Protein AF-S4PPZ4-F1 (afdb_monomer_lite)

Radius of gyration: 16.91 Å; chains: 1; bounding box: 40×32×46 Å

Foldseek 3Di:
DPPVVLVLLVLLQVQLVLLQVPDDQHFAFDDWFQPDPDPLASIDTDGDDDPDPDDDPSNLLSLLLSLCRSQLSNCVPVVDGDPNSVVSVVVLLVSLLCCVAACQVDVVLHRHHDDDDPPDPDGPDDPVSVVVSVVSSVVSSVVSNVVSNVSVD

Secondary structure (DSSP, 8-state):
--HHHHHHHHHHHHHHHHHHHH-SSS--EEEEE-S--BTTBS-EEEE---------HHHHHHHHHHHHHHHHHHHHHHS---GGGHHHHHHHHHHHHIIIIIS---TTT-S------TT-SS-SS-HHHHHHHHHHHHHHHHHHHHHHHHHH-

Structure (mmCIF, N/CA/C/O backbone):
data_AF-S4PPZ4-F1
#
_entry.id   AF-S4PPZ4-F1
#
loop_
_atom_site.group_PDB
_atom_site.id
_atom_site.type_symbol
_atom_site.label_atom_id
_atom_site.label_alt_id
_atom_site.label_comp_id
_atom_site.label_asym_id
_atom_site.label_entity_id
_atom_site.label_seq_id
_atom_site.pdbx_PDB_ins_code
_atom_site.Cartn_x
_atom_site.Cartn_y
_atom_site.Cartn_z
_atom_site.occupancy
_atom_site.B_iso_or_equiv
_atom_site.auth_seq_id
_atom_site.auth_comp_id
_atom_site.auth_asym_id
_atom_site.auth_atom_id
_atom_site.pdbx_PDB_model_num
ATOM 1 N N . MET A 1 1 ? -7.808 14.487 20.622 1.00 72.81 1 MET A N 1
ATOM 2 C CA . MET A 1 1 ? -8.609 13.435 19.973 1.00 72.81 1 MET A CA 1
ATOM 3 C C . MET A 1 1 ? -9.959 13.320 20.651 1.00 72.81 1 MET A C 1
ATOM 5 O O . MET A 1 1 ? -10.026 12.897 21.807 1.00 72.81 1 MET A O 1
ATOM 9 N N . SER A 1 2 ? -11.006 13.726 19.941 1.00 86.44 2 SER A N 1
ATOM 10 C CA . SER A 1 2 ? -12.397 13.512 20.335 1.00 86.44 2 SER A CA 1
ATOM 11 C C . SER A 1 2 ? -12.733 12.009 20.378 1.00 86.44 2 SER A C 1
ATOM 13 O O . SER A 1 2 ? -12.012 11.195 19.788 1.00 86.44 2 SER A O 1
ATOM 15 N N . PRO A 1 3 ? -13.820 11.598 21.058 1.00 87.44 3 PRO A N 1
ATOM 16 C CA . PRO A 1 3 ? -14.277 10.207 21.032 1.00 87.44 3 PRO A CA 1
ATOM 17 C C . PRO A 1 3 ? -14.538 9.676 19.612 1.00 87.44 3 PRO A C 1
ATOM 19 O O . PRO A 1 3 ? -14.246 8.515 19.334 1.00 87.44 3 PRO A O 1
ATOM 22 N N . GLY A 1 4 ? -15.024 10.529 18.701 1.00 88.00 4 GLY A N 1
ATOM 23 C CA . GLY A 1 4 ? -15.247 10.172 17.297 1.00 88.00 4 GLY A CA 1
ATOM 24 C C . GLY A 1 4 ? -13.945 9.894 16.544 1.00 88.00 4 GLY A C 1
ATOM 25 O O . GLY A 1 4 ? -13.816 8.854 15.906 1.00 88.00 4 GLY A O 1
ATOM 26 N N . GLU A 1 5 ? -12.943 10.763 16.693 1.00 87.19 5 GLU A N 1
ATOM 27 C CA . GLU A 1 5 ? -11.618 10.563 16.083 1.00 87.19 5 GLU A CA 1
ATOM 28 C C . GLU A 1 5 ? -10.935 9.297 16.613 1.00 87.19 5 GLU A C 1
ATOM 30 O O . GLU A 1 5 ? -10.363 8.537 15.838 1.00 87.19 5 GLU A O 1
ATOM 35 N N . LYS A 1 6 ? -11.046 9.018 17.922 1.00 89.25 6 LYS A N 1
ATOM 36 C CA . LYS A 1 6 ? -10.551 7.763 18.519 1.00 89.25 6 LYS A CA 1
ATOM 37 C C . LYS A 1 6 ? -11.172 6.535 17.872 1.00 89.25 6 LYS A C 1
ATOM 39 O O . LYS A 1 6 ? -10.464 5.563 17.632 1.00 89.25 6 LYS A O 1
ATOM 44 N N . LYS A 1 7 ? -12.478 6.578 17.599 1.00 92.19 7 LYS A N 1
ATOM 45 C CA . LYS A 1 7 ? -13.182 5.475 16.943 1.00 92.19 7 LYS A CA 1
ATOM 46 C C . LYS A 1 7 ? -12.651 5.265 15.527 1.00 92.19 7 LYS A C 1
ATOM 48 O O . LYS A 1 7 ? -12.332 4.137 15.183 1.00 92.19 7 LYS A O 1
ATOM 53 N N . ILE A 1 8 ? -12.495 6.330 14.742 1.00 92.56 8 ILE A N 1
ATOM 54 C CA . ILE A 1 8 ? -11.962 6.232 13.375 1.00 92.56 8 ILE A CA 1
ATOM 55 C C . ILE A 1 8 ? -10.560 5.619 13.381 1.00 92.56 8 ILE A C 1
ATOM 57 O O . ILE A 1 8 ? -10.326 4.628 12.695 1.00 92.56 8 ILE A O 1
ATOM 61 N N . VAL A 1 9 ? -9.661 6.146 14.216 1.00 92.25 9 VAL A N 1
ATOM 62 C CA . VAL A 1 9 ? -8.288 5.634 14.345 1.00 92.25 9 VAL A CA 1
ATOM 63 C C . VAL A 1 9 ? -8.286 4.168 14.777 1.00 92.25 9 VAL A C 1
ATOM 65 O O . VAL A 1 9 ? -7.523 3.376 14.242 1.00 92.25 9 VAL A O 1
ATOM 68 N N . ALA A 1 10 ? -9.162 3.764 15.699 1.00 92.44 10 ALA A N 1
ATOM 69 C CA . ALA A 1 10 ? -9.235 2.370 16.125 1.00 92.44 10 ALA A CA 1
ATOM 70 C C . ALA A 1 10 ? -9.581 1.414 14.979 1.00 92.44 10 ALA A C 1
ATOM 72 O O . ALA A 1 10 ? -8.934 0.377 14.845 1.00 92.44 10 ALA A O 1
ATOM 73 N N . PHE A 1 11 ? -10.553 1.763 14.137 1.00 94.81 11 PHE A N 1
ATOM 74 C CA . PHE A 1 11 ? -10.898 0.952 12.968 1.00 94.81 11 PHE A CA 1
ATOM 75 C C . PHE A 1 11 ? -9.800 0.989 11.902 1.00 94.81 11 PHE A C 1
ATOM 77 O O . PHE A 1 11 ? -9.495 -0.048 11.323 1.00 94.81 11 PHE A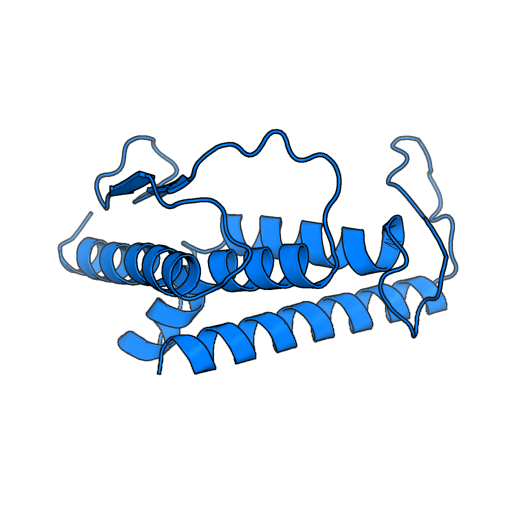 O 1
ATOM 84 N N . HIS A 1 12 ? -9.155 2.139 11.706 1.00 94.88 12 HIS A N 1
ATOM 85 C CA . HIS A 1 12 ? -8.012 2.274 10.808 1.00 94.88 12 HIS A CA 1
ATOM 86 C C . HIS A 1 12 ? -6.867 1.322 11.197 1.00 94.88 12 HIS A C 1
ATOM 88 O O . HIS A 1 12 ? -6.439 0.484 10.407 1.00 94.88 12 HIS A O 1
ATOM 94 N N . GLU A 1 13 ? -6.414 1.380 12.450 1.00 94.06 13 GLU A N 1
ATOM 95 C CA . GLU A 1 13 ? -5.341 0.508 12.939 1.00 94.06 13 GLU A CA 1
ATOM 96 C C . GLU A 1 13 ? -5.759 -0.972 12.957 1.00 94.06 13 GLU A C 1
ATOM 98 O O . GLU A 1 13 ? -4.943 -1.853 12.683 1.00 94.06 13 GLU A O 1
ATOM 103 N N . SER A 1 14 ? -7.039 -1.259 13.224 1.00 93.88 14 SER A N 1
ATOM 104 C CA . SER A 1 14 ? -7.580 -2.625 13.161 1.00 93.88 14 SER A CA 1
ATOM 105 C C . SER A 1 14 ? -7.577 -3.178 11.735 1.00 93.88 14 SER A C 1
ATOM 107 O O . SER A 1 14 ? -7.316 -4.363 11.554 1.00 93.88 14 SER A O 1
ATOM 109 N N . GLY A 1 15 ? -7.812 -2.335 10.725 1.00 95.38 15 GLY A N 1
ATOM 110 C CA . GLY A 1 15 ? -7.749 -2.722 9.317 1.00 95.38 15 GLY A CA 1
ATOM 111 C C . GLY A 1 15 ? -6.359 -3.196 8.910 1.00 95.38 15 GLY A C 1
ATOM 112 O O . GLY A 1 15 ? -6.216 -4.271 8.334 1.00 95.38 15 GLY A O 1
ATOM 113 N N . HIS A 1 16 ? -5.321 -2.438 9.271 1.00 93.94 16 HIS A N 1
ATOM 114 C CA . HIS A 1 16 ? -3.938 -2.869 9.055 1.00 93.94 16 HIS A CA 1
ATOM 115 C C . HIS A 1 16 ? -3.624 -4.185 9.768 1.00 93.94 16 HIS A C 1
ATOM 117 O O . HIS A 1 16 ? -3.058 -5.093 9.166 1.00 93.94 16 HIS A O 1
ATOM 123 N N . ALA A 1 17 ? -4.016 -4.289 11.039 1.00 93.12 17 ALA A N 1
ATOM 124 C CA . ALA A 1 17 ? -3.747 -5.457 11.864 1.00 93.12 17 ALA A CA 1
ATOM 125 C C . ALA A 1 17 ? -4.415 -6.727 11.322 1.00 93.12 17 ALA A C 1
ATOM 127 O O . ALA A 1 17 ? -3.770 -7.768 11.240 1.00 93.12 17 ALA A O 1
ATOM 128 N N . LEU A 1 18 ? -5.691 -6.639 10.942 1.00 94.25 18 LEU A N 1
ATOM 129 C CA . LEU A 1 18 ? -6.467 -7.783 10.476 1.00 94.25 18 LEU A CA 1
ATOM 130 C C . LEU A 1 18 ? -5.977 -8.270 9.111 1.00 94.25 18 LEU A C 1
ATOM 132 O O . LEU A 1 18 ? -5.731 -9.460 8.945 1.00 94.25 18 LEU A O 1
ATOM 136 N N . VAL A 1 19 ? -5.763 -7.356 8.161 1.00 95.19 19 VAL A N 1
ATOM 137 C CA . VAL A 1 19 ? -5.218 -7.711 6.841 1.00 95.19 19 VAL A CA 1
ATOM 138 C C . VAL A 1 19 ? -3.806 -8.274 6.986 1.00 95.19 19 VAL A C 1
ATOM 140 O O . VAL A 1 19 ? -3.488 -9.294 6.385 1.00 95.19 19 VAL A O 1
ATOM 143 N N . GLY A 1 20 ? -2.980 -7.653 7.833 1.00 92.06 20 GLY A N 1
ATOM 144 C CA . GLY A 1 20 ? -1.645 -8.144 8.160 1.00 92.06 20 GLY A CA 1
ATOM 145 C C . GLY A 1 20 ? -1.657 -9.554 8.749 1.00 92.06 20 GLY A C 1
ATOM 146 O O . GLY A 1 20 ? -0.788 -10.346 8.424 1.00 92.06 20 GLY A O 1
ATOM 147 N N . TRP A 1 21 ? -2.645 -9.888 9.577 1.00 91.31 21 TRP A N 1
ATOM 148 C CA . TRP A 1 21 ? -2.776 -11.212 10.188 1.00 91.31 21 TRP A CA 1
ATOM 149 C C . TRP A 1 21 ? -3.292 -12.295 9.228 1.00 91.31 21 TRP A C 1
ATOM 151 O O . TRP A 1 21 ? -2.961 -13.465 9.395 1.00 91.31 21 TRP A O 1
ATOM 161 N N . LEU A 1 22 ? -4.138 -11.925 8.262 1.00 93.00 22 LEU A N 1
ATOM 162 C CA . LEU A 1 22 ? -4.801 -12.872 7.356 1.00 93.00 22 LEU A CA 1
ATOM 163 C C . LEU A 1 22 ? -3.996 -13.192 6.091 1.00 93.00 22 LEU A C 1
ATOM 165 O O . LEU A 1 22 ? -4.280 -14.190 5.431 1.00 93.00 22 LEU A O 1
ATOM 169 N N . LEU A 1 23 ? -3.035 -12.346 5.731 1.00 93.50 23 LEU A N 1
ATOM 170 C CA . LEU A 1 23 ? -2.161 -12.553 4.579 1.00 93.50 23 LEU A CA 1
ATOM 171 C C . LEU A 1 23 ? -0.950 -13.419 4.939 1.00 93.50 23 LEU A C 1
ATOM 173 O O . LEU A 1 23 ? -0.485 -13.425 6.076 1.00 93.50 23 LEU A O 1
ATOM 177 N N . GLU A 1 24 ? -0.436 -14.147 3.950 1.00 89.50 24 GLU A N 1
ATOM 178 C CA . GLU A 1 24 ? 0.668 -15.097 4.131 1.00 89.50 24 GLU A CA 1
ATOM 179 C C . GLU A 1 24 ? 2.026 -14.389 4.209 1.00 89.50 24 GLU A C 1
ATOM 181 O O . GLU A 1 24 ? 2.906 -14.793 4.969 1.00 89.50 24 GLU A O 1
ATOM 186 N N . HIS A 1 25 ? 2.197 -13.321 3.427 1.00 87.31 25 HIS A N 1
ATOM 187 C CA . HIS A 1 25 ? 3.496 -12.710 3.164 1.00 87.31 25 HIS A CA 1
ATOM 188 C C . HIS A 1 25 ? 3.682 -11.342 3.835 1.00 87.31 25 HIS A C 1
ATOM 190 O O . HIS A 1 25 ? 4.201 -10.385 3.248 1.00 87.31 25 HIS A O 1
ATOM 196 N N . THR A 1 26 ? 3.238 -11.227 5.079 1.00 81.75 26 THR A N 1
ATOM 197 C CA . THR A 1 26 ? 3.295 -9.989 5.861 1.00 81.75 26 THR A CA 1
ATOM 198 C C . THR A 1 26 ? 4.282 -10.104 7.014 1.00 81.75 26 THR A C 1
ATOM 200 O O . THR A 1 26 ? 4.577 -11.181 7.533 1.00 81.75 26 THR A O 1
ATOM 203 N N . ASP A 1 27 ? 4.831 -8.960 7.419 1.00 79.62 27 ASP A N 1
ATOM 204 C CA . ASP A 1 27 ? 5.681 -8.912 8.601 1.00 79.62 27 ASP A CA 1
ATOM 205 C C . ASP A 1 27 ? 4.823 -9.181 9.851 1.00 79.62 27 ASP A C 1
ATOM 207 O O . ASP A 1 27 ? 3.681 -8.724 9.948 1.00 79.62 27 ASP A O 1
ATOM 211 N N . ALA A 1 28 ?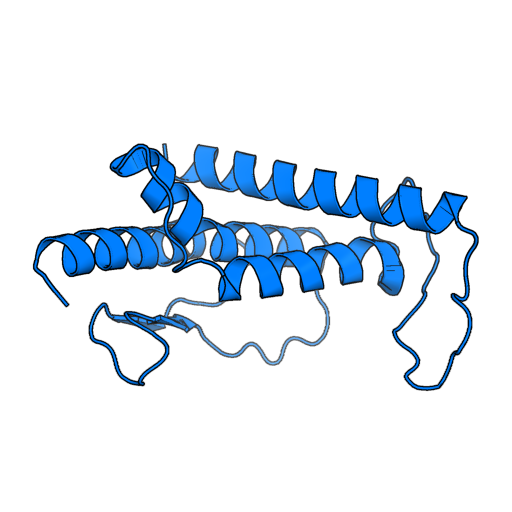 5.368 -9.895 10.838 1.00 74.94 28 ALA A N 1
ATOM 212 C CA . ALA A 1 28 ? 4.609 -10.269 12.024 1.00 74.94 28 ALA A CA 1
ATOM 213 C C . ALA A 1 28 ? 4.196 -9.030 12.834 1.00 74.94 28 ALA A C 1
ATOM 215 O O . ALA A 1 28 ? 5.026 -8.191 13.203 1.00 74.94 28 ALA A O 1
ATOM 216 N N . LEU A 1 29 ? 2.901 -8.928 13.137 1.00 80.69 29 LEU A N 1
ATOM 217 C CA . LEU A 1 29 ? 2.338 -7.844 13.935 1.00 80.69 29 LEU A CA 1
ATOM 218 C C . LEU A 1 29 ? 2.760 -7.989 15.406 1.00 80.69 29 LEU A C 1
ATOM 220 O O . LEU A 1 29 ? 2.351 -8.919 16.095 1.00 80.69 29 LEU A O 1
ATOM 224 N N . LEU A 1 30 ? 3.555 -7.042 15.906 1.00 80.81 30 LEU A N 1
ATOM 225 C CA . LEU A 1 30 ? 4.062 -7.049 17.283 1.00 80.81 30 LEU A CA 1
ATOM 226 C C . LEU A 1 30 ? 3.153 -6.290 18.247 1.00 80.81 30 LEU A C 1
ATOM 228 O O . LEU A 1 30 ? 2.965 -6.697 19.393 1.00 80.81 30 LEU A O 1
ATOM 232 N N . LYS A 1 31 ? 2.639 -5.132 17.821 1.00 82.31 31 LYS A N 1
ATOM 233 C CA . LYS A 1 31 ? 1.840 -4.257 18.685 1.00 82.31 31 LYS A CA 1
ATOM 234 C C . LYS A 1 31 ? 0.981 -3.305 17.871 1.00 82.31 31 LYS A C 1
ATOM 236 O O . LYS A 1 31 ? 1.491 -2.638 16.982 1.00 82.31 31 LYS A O 1
ATOM 241 N N . VAL A 1 32 ? -0.274 -3.135 18.274 1.00 84.62 32 VAL A N 1
ATOM 242 C CA . VAL A 1 32 ? -1.176 -2.101 17.745 1.00 84.62 32 VAL A CA 1
ATOM 243 C C . VAL A 1 32 ? -1.542 -1.137 18.864 1.00 84.62 32 VAL A C 1
ATOM 245 O O . VAL A 1 32 ? -1.785 -1.551 20.000 1.00 84.62 32 VAL A O 1
ATOM 248 N N . THR A 1 33 ? -1.556 0.164 18.581 1.00 81.50 33 THR A N 1
ATOM 249 C CA . THR A 1 33 ? -2.025 1.165 19.542 1.00 81.50 33 THR A CA 1
ATOM 250 C C . THR A 1 33 ? -2.721 2.334 18.863 1.00 81.50 33 THR A C 1
ATOM 252 O O . THR A 1 33 ? -2.288 2.813 17.824 1.00 81.50 33 THR A O 1
ATOM 255 N N . ILE A 1 34 ? -3.775 2.828 19.507 1.00 81.25 34 ILE A N 1
ATOM 256 C CA . ILE A 1 34 ? -4.533 4.024 19.107 1.00 81.25 34 ILE A CA 1
ATOM 257 C C . ILE A 1 34 ? -4.123 5.264 19.915 1.00 81.25 34 ILE A C 1
ATOM 259 O O . ILE A 1 34 ? -4.818 6.279 19.921 1.00 81.25 34 ILE A O 1
ATOM 263 N N . VAL A 1 35 ? -3.061 5.138 20.717 1.00 78.00 35 VAL A N 1
ATOM 264 C CA . VAL A 1 35 ? -2.552 6.224 21.552 1.00 78.00 35 VAL A CA 1
ATOM 265 C C . VAL A 1 35 ? -1.488 6.977 20.750 1.00 78.00 35 VAL A C 1
ATOM 267 O O . VAL A 1 35 ? -0.479 6.366 20.381 1.00 78.00 35 VAL A O 1
ATOM 270 N N . PRO A 1 36 ? -1.664 8.286 20.502 1.00 64.94 36 PRO A N 1
ATOM 271 C CA . PRO A 1 36 ? -0.690 9.073 19.756 1.00 64.94 36 PRO A CA 1
ATOM 272 C C . PRO A 1 36 ? 0.635 9.145 20.523 1.00 64.94 36 PRO A C 1
ATOM 274 O O . PRO A 1 36 ? 0.662 9.570 21.678 1.00 64.94 36 PRO A O 1
ATOM 277 N N . ARG A 1 37 ? 1.744 8.734 19.892 1.00 60.44 37 ARG A N 1
ATOM 278 C CA . ARG A 1 37 ? 3.101 8.859 20.472 1.00 60.44 37 ARG A CA 1
ATOM 279 C C . ARG A 1 37 ? 3.883 10.072 19.957 1.00 60.44 37 ARG A C 1
ATOM 281 O O . ARG A 1 37 ? 4.829 10.494 20.610 1.00 60.44 37 ARG A O 1
ATOM 288 N N . THR A 1 38 ? 3.507 10.632 18.808 1.00 55.69 38 THR A N 1
ATOM 289 C CA . THR A 1 38 ? 4.169 11.781 18.162 1.00 55.69 38 THR A CA 1
ATOM 290 C C . THR A 1 38 ? 3.139 12.675 17.471 1.00 55.69 38 THR A C 1
ATOM 292 O O . THR A 1 38 ? 2.076 12.207 17.075 1.00 55.69 38 THR A O 1
ATOM 295 N N . ASN A 1 39 ? 3.468 13.955 17.254 1.00 53.81 39 ASN A N 1
ATOM 296 C CA . ASN A 1 39 ? 2.562 14.970 16.681 1.00 53.81 39 ASN A CA 1
ATOM 297 C C . ASN A 1 39 ? 1.998 14.659 15.274 1.00 53.81 39 ASN A C 1
ATOM 299 O O . ASN A 1 39 ? 1.174 15.424 14.783 1.00 53.81 39 ASN A O 1
ATOM 303 N N . LYS A 1 40 ? 2.439 13.585 14.602 1.00 55.34 40 LYS A N 1
ATOM 304 C CA . LYS A 1 40 ? 2.023 13.221 13.234 1.00 55.34 40 LYS A CA 1
ATOM 305 C C . LYS A 1 40 ? 1.263 11.893 13.121 1.00 55.34 40 LYS A C 1
ATOM 307 O O . LYS A 1 40 ? 0.739 11.621 12.049 1.00 55.34 40 LYS A O 1
ATOM 312 N N . ALA A 1 41 ? 1.199 11.080 14.177 1.00 59.44 41 ALA A N 1
ATOM 313 C CA . ALA A 1 41 ? 0.561 9.763 14.135 1.00 59.44 41 ALA A CA 1
ATOM 314 C C . ALA A 1 41 ? -0.461 9.630 15.270 1.00 59.44 41 ALA A C 1
ATOM 316 O O . ALA A 1 41 ? -0.109 9.720 16.448 1.00 59.44 41 ALA A O 1
ATOM 317 N N . LEU A 1 42 ? -1.730 9.441 14.902 1.00 64.12 42 LEU A N 1
ATOM 318 C CA . LEU A 1 42 ? -2.844 9.300 15.846 1.00 64.12 42 LEU A CA 1
ATOM 319 C C . LEU A 1 42 ? -2.952 7.868 16.416 1.00 64.12 42 LEU A C 1
ATOM 321 O O . LEU A 1 42 ? -3.517 7.687 17.491 1.00 64.12 42 LEU A O 1
ATOM 325 N N . GLY A 1 43 ? -2.349 6.890 15.733 1.00 61.78 43 GLY A N 1
ATOM 326 C CA . GLY A 1 43 ? -2.181 5.480 16.094 1.00 61.78 43 GLY A CA 1
ATOM 327 C C . GLY A 1 43 ? -0.979 4.881 15.343 1.00 61.78 43 GLY A C 1
ATOM 328 O O . GLY A 1 43 ? -0.345 5.588 14.553 1.00 61.78 43 GLY A O 1
ATOM 329 N N . PHE A 1 44 ? -0.593 3.640 15.662 1.00 72.44 44 PHE A N 1
ATOM 330 C CA . PHE A 1 44 ? 0.437 2.900 14.920 1.00 72.44 44 PHE A CA 1
ATOM 331 C C . PHE A 1 44 ? 0.375 1.383 15.169 1.00 72.44 44 PHE A C 1
ATOM 333 O O . PHE A 1 44 ? 0.324 0.933 16.324 1.00 72.44 44 PHE A O 1
ATOM 340 N N . ALA A 1 45 ? 0.510 0.607 14.093 1.00 67.62 45 ALA A N 1
ATOM 341 C CA . ALA A 1 45 ? 0.840 -0.815 14.093 1.00 67.62 45 ALA A CA 1
ATOM 342 C C . ALA A 1 45 ? 2.354 -1.037 13.892 1.00 67.62 45 ALA A C 1
ATOM 344 O O . ALA A 1 45 ? 2.941 -0.602 12.901 1.00 67.62 45 ALA A O 1
ATOM 345 N N . GLN A 1 46 ? 2.989 -1.722 14.845 1.00 68.94 46 GLN A N 1
ATOM 346 C C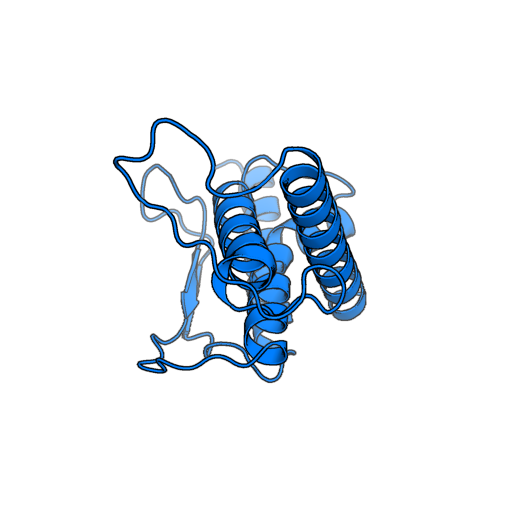A . GLN A 1 46 ? 4.395 -2.110 14.810 1.00 68.94 46 GLN A CA 1
ATOM 347 C C . GLN A 1 46 ? 4.536 -3.542 14.301 1.00 68.94 46 GLN A C 1
ATOM 349 O O . GLN A 1 46 ? 3.948 -4.460 14.874 1.00 68.94 46 GLN A O 1
ATOM 354 N N . TYR A 1 47 ? 5.384 -3.717 13.294 1.00 73.88 47 TYR A N 1
ATOM 355 C CA . TYR A 1 47 ? 5.711 -5.003 12.686 1.00 73.88 47 TYR A CA 1
ATOM 356 C C . TYR A 1 47 ? 7.168 -5.389 12.966 1.00 73.88 47 TYR A C 1
ATOM 358 O O . TYR A 1 47 ? 7.989 -4.525 13.295 1.00 73.88 47 TYR A O 1
ATOM 366 N N . THR A 1 48 ? 7.501 -6.675 12.848 1.00 72.94 48 THR A N 1
ATOM 367 C CA . THR A 1 48 ? 8.895 -7.141 12.871 1.00 72.94 48 THR A CA 1
ATOM 368 C C . THR A 1 48 ? 9.680 -6.561 11.701 1.00 72.94 48 THR A C 1
ATOM 370 O O . THR A 1 48 ? 9.208 -6.560 10.570 1.00 72.94 48 THR A O 1
ATOM 373 N N . THR A 1 49 ? 10.911 -6.115 11.946 1.00 60.91 49 THR A N 1
ATOM 374 C CA . THR A 1 49 ? 11.838 -5.779 10.863 1.00 60.91 49 THR A CA 1
ATOM 375 C C . THR A 1 49 ? 12.377 -7.071 10.263 1.00 60.91 49 THR A C 1
ATOM 377 O O . THR A 1 49 ? 13.159 -7.765 10.911 1.00 60.91 49 THR A O 1
ATOM 380 N N . SER A 1 50 ? 11.955 -7.405 9.047 1.00 63.06 50 SER A N 1
ATOM 381 C CA . SER A 1 50 ? 12.587 -8.479 8.285 1.00 63.06 50 SER A CA 1
ATOM 382 C C . SER A 1 50 ? 13.892 -7.969 7.659 1.00 63.06 50 SER A C 1
ATO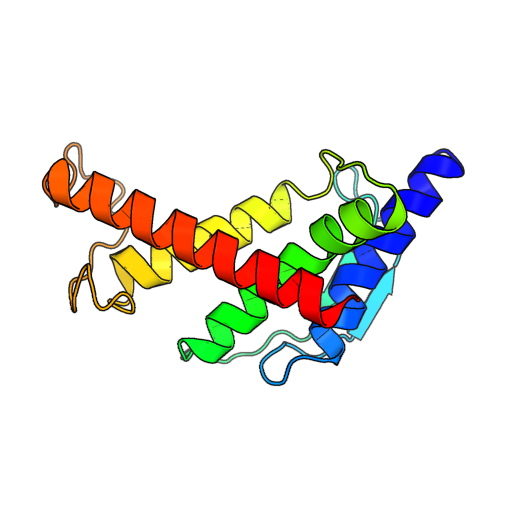M 384 O O . SER A 1 50 ? 13.879 -6.981 6.926 1.00 63.06 50 SER A O 1
ATOM 386 N N . ASP A 1 51 ? 15.015 -8.653 7.912 1.00 66.69 51 ASP A N 1
ATOM 387 C CA . ASP A 1 51 ? 16.305 -8.426 7.225 1.00 66.69 51 ASP A CA 1
ATOM 388 C C . ASP A 1 51 ? 16.295 -8.944 5.768 1.00 66.69 51 ASP A C 1
ATOM 390 O O . ASP A 1 51 ? 17.321 -8.971 5.077 1.00 66.69 51 ASP A O 1
ATOM 394 N N . GLN A 1 52 ? 15.128 -9.371 5.279 1.00 71.94 52 GLN A N 1
ATOM 395 C CA . GLN A 1 52 ? 14.926 -9.885 3.937 1.00 71.94 52 GLN A CA 1
ATOM 396 C C . GLN A 1 52 ? 15.211 -8.811 2.882 1.00 71.94 52 GLN A C 1
ATOM 398 O O . GLN A 1 52 ? 14.604 -7.738 2.842 1.00 71.94 52 GLN A O 1
ATOM 403 N N . LYS A 1 53 ? 16.165 -9.134 2.003 1.00 73.19 53 LYS A N 1
ATOM 404 C CA . LYS A 1 53 ? 16.638 -8.257 0.920 1.00 73.19 53 LYS A CA 1
ATOM 405 C C . LYS A 1 53 ? 15.948 -8.514 -0.417 1.00 73.19 53 LYS A C 1
ATOM 407 O O . LYS A 1 53 ? 16.032 -7.672 -1.305 1.00 73.19 53 LYS A O 1
ATOM 412 N N . LEU A 1 54 ? 15.320 -9.676 -0.573 1.00 86.56 54 LEU A N 1
ATOM 413 C CA . LEU A 1 54 ? 14.691 -10.118 -1.813 1.00 86.56 54 LEU A CA 1
ATOM 414 C C . LEU A 1 54 ? 13.202 -10.300 -1.564 1.00 86.56 54 LEU A C 1
ATOM 416 O O . LEU A 1 54 ? 12.839 -11.034 -0.649 1.00 86.56 54 LEU A O 1
ATOM 420 N N . TYR A 1 55 ? 12.384 -9.640 -2.380 1.00 91.44 55 TYR A N 1
ATOM 421 C CA . TYR A 1 55 ? 10.933 -9.742 -2.310 1.00 91.44 55 TYR A CA 1
ATOM 422 C C . TYR A 1 55 ? 10.365 -10.289 -3.615 1.00 91.44 55 TYR A C 1
ATOM 424 O O . TYR A 1 55 ? 10.753 -9.835 -4.697 1.00 91.44 55 TYR A O 1
ATOM 432 N N . SER A 1 56 ? 9.445 -11.243 -3.508 1.00 93.94 56 SER A N 1
ATOM 433 C CA . SER A 1 56 ? 8.611 -11.701 -4.612 1.00 93.94 56 SER A CA 1
ATOM 434 C C . SER A 1 56 ? 7.543 -10.661 -4.957 1.00 93.94 56 SER A C 1
ATOM 436 O O . SER A 1 56 ? 7.327 -9.672 -4.248 1.00 93.94 56 SER A O 1
ATOM 438 N N . LYS A 1 57 ? 6.860 -10.877 -6.083 1.00 94.38 57 LYS A N 1
ATOM 439 C CA . LYS A 1 57 ? 5.747 -10.020 -6.495 1.00 94.38 57 LYS A CA 1
ATOM 440 C C . LYS A 1 57 ? 4.5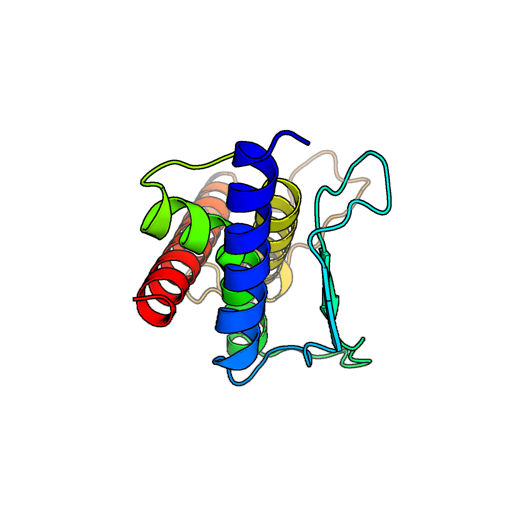79 -10.141 -5.516 1.00 94.38 57 LYS A C 1
ATOM 442 O O . LYS A 1 57 ? 3.953 -9.140 -5.180 1.00 94.38 57 LYS A O 1
ATOM 447 N N . GLU A 1 58 ? 4.323 -11.356 -5.050 1.00 94.94 58 GLU A N 1
ATOM 448 C CA . GLU A 1 58 ? 3.266 -11.710 -4.108 1.00 94.94 58 GLU A CA 1
ATOM 449 C C . GLU A 1 58 ? 3.521 -11.058 -2.742 1.00 94.94 58 GLU A C 1
ATOM 451 O O . GLU A 1 58 ? 2.637 -10.393 -2.212 1.00 94.94 58 GLU A O 1
ATOM 456 N N . GLU A 1 59 ? 4.756 -11.116 -2.231 1.00 94.25 59 GLU A N 1
ATOM 457 C CA . GLU A 1 59 ? 5.141 -10.464 -0.971 1.00 94.25 59 GLU A CA 1
ATOM 458 C C . GLU A 1 59 ? 4.960 -8.938 -1.034 1.00 94.25 59 GLU A C 1
ATOM 460 O O . GLU A 1 59 ? 4.459 -8.307 -0.099 1.00 94.25 59 GLU A O 1
ATOM 465 N N . LEU A 1 60 ? 5.340 -8.307 -2.151 1.00 95.31 60 LEU A N 1
ATOM 466 C CA . LEU A 1 60 ? 5.129 -6.868 -2.336 1.00 95.31 60 LEU A CA 1
ATOM 467 C C . LEU A 1 60 ? 3.644 -6.516 -2.464 1.00 95.31 60 LEU A C 1
ATOM 469 O O . LEU A 1 60 ? 3.230 -5.460 -1.979 1.00 95.31 60 LEU A O 1
ATOM 473 N N . PHE A 1 61 ? 2.851 -7.378 -3.099 1.00 97.06 61 PHE A N 1
ATOM 474 C CA . PHE A 1 61 ? 1.410 -7.198 -3.231 1.00 97.06 61 PHE A CA 1
ATOM 475 C C . PHE A 1 61 ? 0.699 -7.304 -1.876 1.00 97.06 61 PHE A C 1
ATOM 477 O O . PHE A 1 61 ? -0.088 -6.422 -1.533 1.00 97.06 61 PHE A O 1
ATOM 484 N N . ASP A 1 62 ? 1.044 -8.294 -1.054 1.00 95.88 62 ASP A N 1
ATOM 485 C CA . ASP A 1 62 ? 0.493 -8.455 0.296 1.00 95.88 62 ASP A CA 1
ATOM 486 C C . ASP A 1 62 ? 0.861 -7.275 1.203 1.00 95.88 62 ASP A C 1
ATOM 488 O O . ASP A 1 62 ? 0.023 -6.746 1.940 1.00 95.88 62 ASP A O 1
ATOM 492 N N . ARG A 1 63 ? 2.090 -6.761 1.084 1.00 94.44 63 ARG A N 1
ATOM 493 C CA . ARG A 1 63 ? 2.510 -5.532 1.775 1.00 94.44 63 ARG A CA 1
ATOM 494 C C . ARG A 1 63 ? 1.709 -4.306 1.345 1.00 94.44 63 ARG A C 1
ATOM 496 O O . ARG A 1 63 ? 1.385 -3.468 2.190 1.00 94.44 63 ARG A O 1
ATOM 503 N N . MET A 1 64 ? 1.368 -4.191 0.059 1.00 97.12 64 MET A N 1
ATOM 504 C CA . MET A 1 64 ? 0.454 -3.146 -0.412 1.00 97.12 64 MET A CA 1
ATOM 505 C C . MET A 1 64 ? -0.945 -3.330 0.185 1.00 97.12 64 MET A C 1
ATOM 507 O O . MET A 1 64 ? -1.520 -2.354 0.665 1.00 97.12 64 MET A O 1
ATOM 511 N N . CYS A 1 65 ? -1.464 -4.560 0.219 1.00 97.50 65 CYS A N 1
ATOM 512 C CA . CYS A 1 65 ? -2.782 -4.862 0.775 1.00 97.50 65 CYS A CA 1
ATOM 513 C C . CYS A 1 65 ? -2.876 -4.497 2.265 1.00 97.50 65 CYS A C 1
ATOM 515 O O . CYS A 1 65 ? -3.812 -3.809 2.679 1.00 97.50 65 CYS A O 1
ATOM 517 N N . MET A 1 66 ? -1.872 -4.883 3.057 1.00 95.19 66 MET A N 1
ATOM 518 C CA . MET A 1 66 ? -1.754 -4.536 4.477 1.00 95.19 66 MET A CA 1
ATOM 519 C C . MET A 1 66 ? -1.704 -3.018 4.694 1.00 95.19 66 MET A C 1
ATOM 521 O O . MET A 1 66 ? -2.401 -2.493 5.563 1.00 95.19 66 MET A O 1
ATOM 525 N N . ALA A 1 67 ? -0.925 -2.286 3.892 1.00 95.25 67 ALA A N 1
ATOM 526 C CA . ALA A 1 67 ? -0.869 -0.826 3.970 1.00 95.25 67 ALA A CA 1
ATOM 527 C C . ALA A 1 67 ? -2.196 -0.161 3.554 1.00 95.25 67 ALA A C 1
ATOM 529 O O . ALA A 1 67 ? -2.554 0.886 4.077 1.00 95.25 67 ALA A O 1
ATOM 530 N N . LEU A 1 68 ? -2.982 -0.765 2.665 1.00 97.44 68 LEU A N 1
ATOM 531 C CA . LEU A 1 68 ? -4.312 -0.255 2.313 1.00 97.44 68 LEU A CA 1
ATOM 532 C C . LEU A 1 68 ? -5.394 -0.603 3.350 1.00 97.44 68 LEU A C 1
ATOM 534 O O . LEU A 1 68 ? -6.474 -0.008 3.317 1.00 97.44 68 LEU A O 1
ATOM 538 N N . GLY A 1 69 ? -5.100 -1.507 4.293 1.00 96.75 69 GLY A N 1
ATOM 539 C CA . GLY A 1 69 ? -6.035 -2.004 5.306 1.00 96.75 69 GLY A CA 1
ATOM 540 C C . GLY A 1 69 ? -6.731 -0.906 6.105 1.00 96.75 69 GLY A C 1
ATOM 541 O O . GLY A 1 69 ? -7.951 -0.945 6.257 1.00 96.75 69 GLY A O 1
ATOM 542 N N . GLY A 1 70 ? -5.997 0.116 6.557 1.00 96.00 70 GLY A N 1
ATOM 543 C CA . GLY A 1 70 ? -6.587 1.215 7.323 1.00 96.00 70 GLY A CA 1
ATOM 544 C C . GLY A 1 70 ? -7.596 2.043 6.527 1.00 96.00 70 GLY A C 1
ATOM 545 O O . GLY A 1 70 ? -8.700 2.309 7.003 1.00 96.00 70 GLY A O 1
ATOM 546 N N . ARG A 1 71 ? -7.273 2.377 5.268 1.00 96.75 71 ARG A N 1
ATOM 547 C CA . ARG A 1 71 ? -8.200 3.069 4.356 1.00 96.75 71 ARG A CA 1
ATOM 548 C C . ARG A 1 71 ? -9.451 2.233 4.085 1.00 96.75 71 ARG A C 1
ATOM 550 O O . ARG A 1 71 ? -10.550 2.782 4.113 1.00 96.75 71 ARG A O 1
ATOM 557 N N . ALA A 1 72 ? -9.279 0.944 3.802 1.00 97.62 72 ALA A N 1
ATOM 558 C CA . ALA A 1 72 ? -10.389 0.049 3.497 1.00 97.62 72 ALA A CA 1
ATOM 559 C C . ALA A 1 72 ? -11.323 -0.120 4.708 1.00 97.62 72 ALA A C 1
ATOM 561 O O . ALA A 1 72 ? -12.539 -0.003 4.571 1.00 97.62 72 ALA A O 1
ATOM 562 N N . ALA A 1 73 ? -10.770 -0.288 5.912 1.00 96.88 73 ALA A N 1
ATOM 563 C CA . ALA A 1 73 ? -11.557 -0.403 7.138 1.00 96.88 73 ALA A CA 1
ATOM 564 C C . ALA A 1 73 ? -12.377 0.861 7.443 1.00 96.88 73 ALA A C 1
ATOM 566 O O . ALA A 1 73 ? -13.538 0.755 7.853 1.00 96.88 73 ALA A O 1
ATOM 567 N N . GLU A 1 74 ? -11.811 2.052 7.207 1.00 96.00 74 GLU A N 1
ATOM 568 C CA . GLU A 1 74 ? -12.561 3.310 7.292 1.00 96.00 74 GLU A CA 1
ATOM 569 C C . GLU A 1 74 ? -13.739 3.331 6.310 1.00 96.00 74 GLU A C 1
ATOM 571 O O . GLU A 1 74 ? -14.874 3.593 6.717 1.00 96.00 74 GLU A O 1
ATOM 576 N N . ALA A 1 75 ? -13.475 3.018 5.036 1.00 96.38 75 ALA A N 1
ATOM 577 C CA . ALA A 1 75 ? -14.478 3.048 3.978 1.00 96.38 75 ALA A CA 1
ATOM 578 C C . ALA A 1 75 ? -15.631 2.071 4.251 1.00 96.38 75 ALA A C 1
ATOM 580 O O . ALA A 1 75 ? -16.792 2.462 4.157 1.00 96.38 75 ALA A O 1
ATOM 581 N N . ILE A 1 76 ? -15.327 0.835 4.657 1.00 96.12 76 ILE A N 1
ATOM 582 C CA . ILE A 1 76 ? -16.329 -0.201 4.945 1.00 96.12 76 ILE A CA 1
ATOM 583 C C . ILE A 1 76 ? -17.176 0.169 6.170 1.00 96.12 76 ILE A C 1
ATOM 585 O O . ILE A 1 76 ? -18.397 0.033 6.145 1.00 96.12 76 ILE A O 1
ATOM 589 N N . THR A 1 77 ? -16.547 0.656 7.244 1.00 96.00 77 THR A N 1
ATOM 590 C CA . THR A 1 77 ? -17.242 0.875 8.524 1.00 96.00 77 THR A CA 1
ATOM 591 C C . THR A 1 77 ? -18.012 2.193 8.559 1.00 96.00 77 THR A C 1
ATOM 593 O O . THR A 1 77 ? -19.117 2.259 9.099 1.00 96.00 77 THR A O 1
ATOM 596 N N . PHE A 1 78 ? -17.417 3.269 8.041 1.00 94.56 78 PHE A N 1
ATOM 597 C CA . PHE A 1 78 ? -17.953 4.627 8.179 1.00 94.56 78 PHE A CA 1
ATOM 598 C C . PHE A 1 78 ? -18.527 5.187 6.881 1.00 94.56 78 PHE A C 1
ATOM 600 O O . PHE A 1 78 ? -19.054 6.300 6.902 1.00 94.56 78 PHE A O 1
ATOM 607 N N . ASN A 1 79 ? -18.411 4.456 5.765 1.00 93.50 79 ASN A N 1
ATOM 608 C CA . ASN A 1 79 ? -18.774 4.937 4.431 1.00 93.50 79 ASN A CA 1
ATOM 609 C C . ASN A 1 79 ? -18.145 6.312 4.117 1.00 93.50 79 ASN A C 1
ATOM 611 O O . ASN A 1 79 ? -18.753 7.179 3.490 1.00 93.50 79 ASN A O 1
ATOM 615 N N . SER A 1 80 ? -16.942 6.541 4.650 1.00 92.62 80 SER A N 1
ATOM 616 C CA . SER A 1 80 ? -16.203 7.799 4.595 1.00 92.62 80 SER A CA 1
ATOM 617 C C . SER A 1 80 ? -14.715 7.518 4.771 1.00 92.62 80 SER A C 1
ATOM 619 O O . SER A 1 80 ? -14.331 6.523 5.383 1.00 92.62 80 SER A O 1
ATOM 621 N N . ILE A 1 81 ? -13.874 8.397 4.234 1.00 93.62 81 ILE A N 1
ATOM 622 C CA . ILE A 1 81 ? -12.416 8.263 4.248 1.00 93.62 81 ILE A CA 1
ATOM 623 C C . ILE A 1 81 ? -11.777 9.513 4.849 1.00 93.62 81 ILE A C 1
ATOM 625 O O . ILE A 1 81 ? -12.264 10.627 4.652 1.00 93.62 81 ILE A O 1
ATOM 629 N N . THR A 1 82 ? -10.663 9.345 5.564 1.00 93.19 82 THR A N 1
ATOM 630 C CA . THR A 1 82 ? -9.951 10.462 6.207 1.00 93.19 82 THR A CA 1
ATOM 631 C C . THR A 1 82 ? -8.595 10.764 5.574 1.00 93.19 82 THR A C 1
ATOM 633 O O . THR A 1 82 ? -8.053 9.979 4.795 1.00 93.19 82 THR A O 1
ATOM 636 N N . SER A 1 83 ? -7.975 11.887 5.936 1.00 92.06 83 SER A N 1
ATOM 637 C CA . SER A 1 83 ? -6.583 12.182 5.567 1.00 92.06 83 SER A CA 1
ATOM 638 C C . SER A 1 83 ? -5.548 11.299 6.288 1.00 92.06 83 SER A C 1
ATOM 640 O O . SER A 1 83 ? -4.371 11.357 5.939 1.00 92.06 83 SER A O 1
ATOM 642 N N . GLY A 1 84 ? -5.959 10.454 7.245 1.00 88.38 84 GLY A N 1
ATOM 643 C CA . GLY A 1 84 ? -5.060 9.620 8.052 1.00 88.38 84 GLY A CA 1
ATOM 644 C C . GLY A 1 84 ? -4.223 8.623 7.247 1.00 88.38 84 GLY A C 1
ATOM 645 O O . GLY A 1 84 ? -3.067 8.397 7.584 1.00 88.38 84 GLY A O 1
ATOM 646 N N . ALA A 1 85 ? -4.746 8.118 6.124 1.00 93.12 85 ALA A N 1
ATOM 647 C CA . ALA A 1 85 ? -4.055 7.128 5.289 1.00 93.12 85 ALA A CA 1
ATOM 648 C C . ALA A 1 85 ? -2.978 7.715 4.349 1.00 93.12 85 ALA A C 1
ATOM 650 O O . ALA A 1 85 ? -2.498 7.017 3.457 1.00 93.12 85 ALA A O 1
ATOM 651 N N . GLN A 1 86 ? -2.625 9.003 4.466 1.00 93.00 86 GLN A N 1
ATOM 652 C CA . GLN A 1 86 ? -1.670 9.653 3.554 1.00 93.00 86 GLN A CA 1
ATOM 653 C C . GLN A 1 86 ? -0.333 8.899 3.480 1.00 93.00 86 GLN A C 1
ATOM 655 O O . GLN A 1 86 ? 0.167 8.633 2.387 1.00 93.00 86 GLN A O 1
ATOM 660 N N . ASN A 1 87 ? 0.239 8.553 4.637 1.00 91.44 87 ASN A N 1
ATOM 661 C CA . ASN A 1 87 ? 1.534 7.873 4.699 1.00 91.44 87 ASN A CA 1
ATOM 662 C C . ASN A 1 87 ? 1.466 6.474 4.076 1.00 91.44 87 ASN A C 1
ATOM 664 O O . ASN A 1 87 ? 2.434 6.023 3.464 1.00 91.44 87 ASN A O 1
ATOM 668 N N . ASP A 1 88 ? 0.336 5.785 4.212 1.00 94.94 88 ASP A N 1
ATOM 669 C CA . ASP A 1 88 ? 0.170 4.440 3.668 1.00 94.94 88 ASP A CA 1
ATOM 670 C C . ASP A 1 88 ? -0.002 4.472 2.156 1.00 94.94 88 ASP A C 1
ATOM 672 O O . ASP A 1 88 ? 0.656 3.711 1.451 1.00 94.94 88 ASP A O 1
ATOM 676 N N . LEU A 1 89 ? -0.760 5.441 1.637 1.00 96.19 89 LEU A N 1
ATOM 677 C CA . LEU A 1 89 ? -0.848 5.693 0.199 1.00 96.19 89 LEU A CA 1
ATOM 678 C C . LEU A 1 89 ? 0.516 6.046 -0.405 1.00 96.19 89 LEU A C 1
ATOM 680 O O . LEU A 1 89 ? 0.834 5.583 -1.501 1.00 96.19 89 LEU A O 1
ATOM 684 N N . GLU A 1 90 ? 1.353 6.813 0.299 1.00 96.00 90 GLU A N 1
ATOM 685 C CA . GLU A 1 90 ? 2.714 7.114 -0.155 1.00 96.00 90 GLU A CA 1
ATOM 686 C C . GLU A 1 90 ? 3.573 5.841 -0.249 1.00 96.00 90 GLU A C 1
ATOM 688 O O . GLU A 1 90 ? 4.251 5.627 -1.257 1.00 96.00 90 GLU A O 1
ATOM 693 N N . LYS A 1 91 ? 3.524 4.965 0.765 1.00 94.44 91 LYS A N 1
ATOM 694 C CA . LYS A 1 91 ? 4.244 3.677 0.756 1.00 94.44 91 LYS A CA 1
ATOM 695 C C . LYS A 1 91 ? 3.761 2.771 -0.375 1.00 94.44 91 LYS A C 1
ATOM 697 O O . LYS A 1 91 ? 4.580 2.265 -1.138 1.00 94.44 91 LYS A O 1
ATOM 702 N N . VAL A 1 92 ? 2.447 2.604 -0.506 1.00 97.06 92 VAL A N 1
ATOM 703 C CA . VAL A 1 92 ? 1.805 1.777 -1.539 1.00 97.06 92 VAL A CA 1
ATOM 704 C C . VAL A 1 92 ? 2.186 2.273 -2.931 1.00 97.06 92 VAL A C 1
ATOM 706 O O . VAL A 1 92 ? 2.583 1.482 -3.783 1.00 97.06 92 VAL A O 1
ATOM 709 N N . THR A 1 93 ? 2.162 3.592 -3.140 1.00 97.31 93 THR A N 1
ATOM 710 C CA . THR A 1 93 ? 2.580 4.213 -4.401 1.00 97.31 93 THR A CA 1
ATOM 711 C C . THR A 1 93 ? 4.048 3.918 -4.698 1.00 97.31 93 THR A C 1
ATOM 713 O O . THR A 1 93 ? 4.373 3.478 -5.799 1.00 97.31 93 THR A O 1
ATOM 716 N N . LYS A 1 94 ? 4.948 4.089 -3.721 1.00 95.94 94 LYS A N 1
ATOM 717 C CA . LYS A 1 94 ? 6.377 3.776 -3.897 1.00 95.94 94 LYS A CA 1
ATOM 718 C C . LYS A 1 94 ? 6.604 2.315 -4.279 1.00 95.94 94 LYS A C 1
ATOM 720 O O . LYS A 1 94 ? 7.377 2.054 -5.197 1.00 95.94 94 LYS A O 1
ATOM 725 N N . ILE A 1 95 ? 5.922 1.382 -3.614 1.00 96.31 95 ILE A N 1
ATOM 726 C CA . ILE A 1 95 ? 6.023 -0.051 -3.915 1.00 96.31 95 ILE A CA 1
ATOM 727 C C . ILE A 1 95 ? 5.511 -0.335 -5.333 1.00 96.31 95 ILE A C 1
ATOM 729 O O . ILE A 1 95 ? 6.210 -0.986 -6.106 1.00 96.31 95 ILE A O 1
ATOM 733 N N . ALA A 1 96 ? 4.343 0.194 -5.707 1.00 97.50 96 ALA A N 1
ATOM 734 C CA . ALA A 1 96 ? 3.765 -0.013 -7.033 1.00 97.50 96 ALA A CA 1
ATOM 735 C C . ALA A 1 96 ? 4.687 0.495 -8.151 1.00 97.50 96 ALA A C 1
ATOM 737 O O . ALA A 1 96 ? 4.982 -0.230 -9.103 1.00 97.50 96 ALA A O 1
ATOM 738 N N . TYR A 1 97 ? 5.212 1.716 -8.014 1.00 96.44 97 TYR A N 1
ATOM 739 C CA . TYR A 1 97 ? 6.165 2.253 -8.981 1.00 96.44 97 TYR A CA 1
ATOM 740 C C . TYR A 1 97 ? 7.474 1.462 -8.999 1.00 96.44 97 TYR A C 1
ATOM 742 O O . TYR A 1 97 ? 8.003 1.230 -10.080 1.00 96.44 97 TYR A O 1
ATOM 750 N N . ALA A 1 98 ? 7.995 1.005 -7.858 1.00 95.50 98 ALA A N 1
ATOM 751 C CA . ALA A 1 98 ? 9.196 0.169 -7.834 1.00 95.50 98 ALA A CA 1
ATOM 752 C C . ALA A 1 98 ? 8.985 -1.152 -8.593 1.00 95.50 98 ALA A C 1
ATOM 754 O O . ALA A 1 98 ? 9.809 -1.502 -9.439 1.00 95.50 98 ALA A O 1
ATOM 755 N N . GLN A 1 99 ? 7.852 -1.828 -8.375 1.00 96.56 99 GLN A N 1
ATOM 756 C CA . GLN A 1 99 ? 7.493 -3.061 -9.083 1.00 96.56 99 GLN A CA 1
ATOM 757 C C . GLN A 1 99 ? 7.439 -2.863 -10.601 1.00 96.56 99 GLN A C 1
ATOM 759 O O . GLN A 1 99 ? 8.035 -3.633 -11.354 1.00 96.56 99 GLN A O 1
ATOM 764 N N . VAL A 1 100 ? 6.756 -1.811 -11.055 1.00 96.44 100 VAL A N 1
ATOM 765 C CA . VAL A 1 100 ? 6.521 -1.570 -12.484 1.00 96.44 100 VAL A CA 1
ATOM 766 C C . VAL A 1 100 ? 7.754 -0.984 -13.182 1.00 96.44 100 VAL A C 1
ATOM 768 O O . VAL A 1 100 ? 8.099 -1.408 -14.279 1.00 96.44 100 VAL A O 1
ATOM 771 N N . ARG A 1 101 ? 8.423 -0.002 -12.568 1.00 94.19 101 ARG A N 1
ATOM 772 C CA . ARG A 1 101 ? 9.483 0.801 -13.204 1.00 94.19 101 ARG A CA 1
ATOM 773 C C . ARG A 1 101 ? 10.893 0.263 -12.966 1.00 94.19 101 ARG A C 1
ATOM 775 O O . ARG A 1 101 ? 11.768 0.493 -13.799 1.00 94.19 101 ARG A O 1
ATOM 782 N N . VAL A 1 102 ? 11.152 -0.351 -11.812 1.00 94.06 102 VAL A N 1
ATOM 783 C CA . VAL A 1 102 ? 12.516 -0.706 -11.378 1.00 94.06 102 VAL A CA 1
ATOM 784 C C . VAL A 1 102 ? 12.738 -2.212 -11.408 1.00 94.06 102 VAL A C 1
ATOM 786 O O . VAL A 1 102 ? 13.788 -2.649 -11.872 1.00 94.06 102 VAL A O 1
ATOM 789 N N . PHE A 1 103 ? 11.771 -2.999 -10.940 1.00 94.88 103 PHE A N 1
ATOM 790 C CA . PHE A 1 103 ? 11.914 -4.451 -10.808 1.00 94.88 103 PHE A CA 1
ATOM 791 C C . PHE A 1 103 ? 11.440 -5.241 -12.034 1.00 94.88 103 PHE A C 1
ATOM 793 O O . PHE A 1 103 ? 11.663 -6.446 -12.089 1.00 94.88 103 PHE A O 1
ATOM 800 N N . GLY A 1 104 ? 10.795 -4.594 -13.011 1.00 94.81 104 GLY A N 1
ATOM 801 C CA . GLY A 1 104 ? 10.311 -5.265 -14.222 1.00 94.81 104 GLY A CA 1
ATOM 802 C C . GLY A 1 104 ? 9.192 -6.281 -13.958 1.00 94.81 104 GLY A C 1
ATOM 803 O O . GLY A 1 104 ? 9.063 -7.261 -14.684 1.00 94.81 104 GLY A O 1
ATOM 804 N N . MET A 1 105 ? 8.384 -6.075 -12.909 1.00 95.75 105 MET A N 1
ATOM 805 C CA . MET A 1 105 ? 7.322 -7.005 -12.482 1.00 95.75 105 MET A CA 1
ATOM 806 C C . MET A 1 105 ? 5.975 -6.785 -13.201 1.00 95.75 105 MET A C 1
ATOM 808 O O . MET A 1 105 ? 4.993 -7.491 -12.925 1.00 95.75 105 MET A O 1
ATOM 812 N N . SER A 1 106 ? 5.909 -5.814 -14.122 1.00 95.31 106 SER A N 1
ATOM 813 C CA . SER A 1 106 ? 4.770 -5.616 -15.028 1.00 95.31 106 SER A CA 1
ATOM 814 C C . SER A 1 106 ? 5.043 -6.316 -16.365 1.00 95.31 106 SER A C 1
ATOM 816 O O . SER A 1 106 ? 5.979 -5.928 -17.068 1.00 95.31 106 SER A O 1
ATOM 818 N N . PRO A 1 107 ? 4.214 -7.300 -16.766 1.00 93.88 107 PRO A N 1
ATOM 819 C CA . PRO A 1 107 ? 4.322 -7.937 -18.078 1.00 93.88 107 PRO A CA 1
ATOM 820 C C . PRO A 1 107 ? 4.176 -6.944 -19.238 1.00 93.88 107 PRO A C 1
ATOM 822 O O . PRO A 1 107 ? 4.795 -7.127 -20.281 1.00 93.88 107 PRO A O 1
ATOM 825 N N . THR A 1 108 ? 3.379 -5.886 -19.050 1.00 94.38 108 THR A N 1
ATOM 826 C CA . THR A 1 108 ? 3.096 -4.871 -20.072 1.00 94.38 108 THR A CA 1
ATOM 827 C C . THR A 1 108 ? 4.288 -3.940 -20.305 1.00 94.38 108 THR A C 1
ATOM 829 O O . THR A 1 108 ? 4.574 -3.574 -21.442 1.00 94.38 108 THR A O 1
ATOM 832 N N . VAL A 1 109 ? 4.991 -3.551 -19.235 1.00 94.06 109 VAL A N 1
ATOM 833 C CA . VAL A 1 109 ? 6.218 -2.734 -19.325 1.00 94.06 109 VAL A CA 1
ATOM 834 C C . VAL A 1 109 ? 7.426 -3.586 -19.728 1.00 94.06 109 VAL A C 1
ATOM 836 O O . VAL A 1 109 ? 8.301 -3.109 -20.451 1.00 94.06 109 VAL A O 1
ATOM 839 N N . GLY A 1 110 ? 7.457 -4.849 -19.298 1.00 92.56 110 GLY A N 1
ATOM 840 C CA . GLY A 1 110 ? 8.526 -5.801 -19.576 1.00 92.56 110 GLY A CA 1
ATOM 841 C C . GLY A 1 110 ? 9.711 -5.695 -18.611 1.00 92.56 110 GLY A C 1
ATOM 842 O O . GLY A 1 110 ? 9.671 -4.994 -17.600 1.00 92.56 110 GLY A O 1
ATOM 843 N N . LEU A 1 111 ? 10.795 -6.403 -18.943 1.00 95.56 111 LEU A N 1
ATOM 844 C CA . LEU A 1 111 ? 12.010 -6.540 -18.124 1.00 95.56 111 LEU A CA 1
ATOM 845 C C . LEU A 1 111 ? 12.938 -5.313 -18.230 1.00 95.56 111 LEU A C 1
ATOM 847 O O . LEU A 1 111 ? 14.127 -5.430 -18.522 1.00 95.56 111 LEU A O 1
ATOM 851 N N . LEU A 1 112 ? 12.376 -4.120 -18.040 1.00 93.00 112 LEU A N 1
ATOM 852 C CA . LEU A 1 112 ? 13.095 -2.848 -18.044 1.00 93.00 112 LEU A CA 1
ATOM 853 C C . LEU A 1 112 ? 13.285 -2.334 -16.613 1.00 93.00 112 LEU A C 1
ATOM 855 O O . LEU A 1 112 ? 12.449 -2.562 -15.740 1.00 93.00 112 LEU A O 1
ATOM 859 N N . SER A 1 113 ? 14.376 -1.599 -16.386 1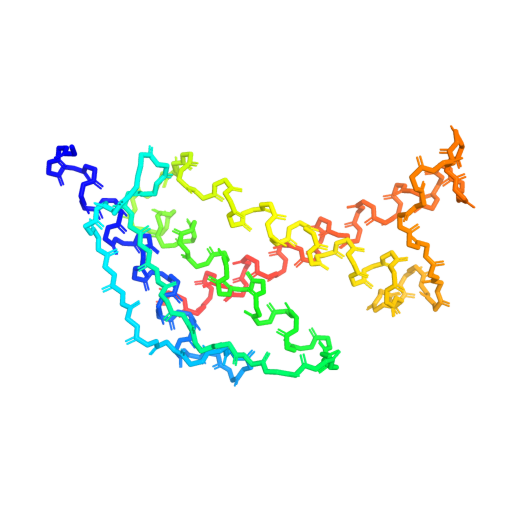.00 93.31 113 SER A N 1
ATOM 860 C CA . SER A 1 113 ? 14.687 -1.011 -15.082 1.00 93.31 113 SER A CA 1
ATOM 861 C C . SER A 1 113 ? 15.135 0.439 -15.220 1.00 93.31 113 SER A C 1
ATOM 863 O O . SER A 1 113 ? 16.109 0.748 -15.908 1.00 93.31 113 SER A O 1
ATOM 865 N N . PHE A 1 114 ? 14.419 1.337 -14.544 1.00 90.94 114 PHE A N 1
ATOM 866 C CA . PHE A 1 114 ? 14.697 2.771 -14.534 1.00 90.94 114 PHE A CA 1
ATOM 867 C C . PHE A 1 114 ? 14.724 3.318 -13.098 1.00 90.94 114 PHE A C 1
ATOM 869 O O . PHE A 1 114 ? 13.768 3.980 -12.693 1.00 90.94 114 PHE A O 1
ATOM 876 N N . PRO A 1 115 ? 15.784 3.089 -12.306 1.00 86.88 115 PRO A N 1
ATOM 877 C CA . PRO A 1 115 ? 15.897 3.658 -10.960 1.00 86.88 115 PRO A CA 1
ATOM 878 C C . PRO A 1 115 ? 15.904 5.199 -10.973 1.00 86.88 115 PRO A C 1
ATOM 880 O O . PRO A 1 115 ? 16.173 5.829 -12.000 1.00 86.88 115 PRO A O 1
ATOM 883 N N . ASP A 1 116 ? 15.582 5.822 -9.836 1.00 80.75 116 ASP A N 1
ATOM 884 C CA . ASP A 1 116 ? 15.684 7.277 -9.685 1.00 80.75 116 ASP A CA 1
ATOM 885 C C . ASP A 1 116 ? 17.149 7.714 -9.664 1.00 80.75 116 ASP A C 1
ATOM 887 O O . ASP A 1 116 ? 17.933 7.293 -8.816 1.00 80.75 116 ASP A O 1
ATOM 891 N N . ILE A 1 117 ? 17.512 8.583 -10.607 1.00 78.50 117 ILE A N 1
ATOM 892 C CA . ILE A 1 117 ? 18.843 9.182 -10.703 1.00 78.50 117 ILE A CA 1
ATOM 893 C C . ILE A 1 117 ? 18.665 10.673 -10.433 1.00 78.50 117 ILE A C 1
ATOM 895 O O . ILE A 1 117 ? 18.041 11.370 -11.232 1.00 78.50 117 ILE A O 1
ATOM 899 N N . LYS A 1 118 ? 19.198 11.144 -9.297 1.00 68.94 118 LYS A N 1
ATOM 900 C CA . LYS A 1 118 ? 19.009 12.518 -8.794 1.00 68.94 118 LYS A CA 1
ATOM 901 C C . LYS A 1 118 ? 19.508 13.614 -9.753 1.00 68.94 118 LYS A C 1
ATOM 903 O O . LYS A 1 118 ? 18.997 14.721 -9.677 1.00 68.94 118 LYS A O 1
ATOM 908 N N . ASP A 1 119 ? 20.405 13.280 -10.684 1.00 68.50 119 ASP A N 1
ATOM 909 C CA . ASP A 1 119 ? 21.038 14.222 -11.625 1.00 68.50 119 ASP A CA 1
ATOM 910 C C . ASP A 1 119 ? 20.566 14.094 -13.086 1.00 68.50 119 ASP A C 1
ATOM 912 O O . ASP A 1 119 ? 21.251 14.530 -14.012 1.00 68.50 119 ASP A O 1
ATOM 916 N N . ARG A 1 120 ? 19.404 13.483 -13.354 1.00 66.00 120 ARG A N 1
ATOM 917 C CA . ARG A 1 120 ? 18.850 13.473 -14.720 1.00 66.00 120 ARG A CA 1
ATOM 918 C C . ARG A 1 120 ? 17.826 14.585 -14.919 1.00 66.00 120 ARG A C 1
ATOM 920 O O . ARG A 1 120 ? 16.681 14.455 -14.505 1.00 66.00 120 ARG A O 1
ATOM 927 N N . GLU A 1 121 ? 18.207 15.614 -15.678 1.00 68.38 121 GLU A N 1
ATOM 928 C CA . GLU A 1 121 ? 17.283 16.656 -16.165 1.00 68.38 121 GLU A CA 1
ATOM 929 C C . GLU A 1 121 ? 16.181 16.102 -17.089 1.00 68.38 121 GLU A C 1
ATOM 931 O O . GLU A 1 121 ? 15.122 16.711 -17.240 1.00 68.38 121 GLU A O 1
ATOM 936 N N . LYS A 1 122 ? 16.405 14.939 -17.721 1.00 73.25 122 LYS A N 1
ATOM 937 C CA . LYS A 1 122 ? 15.448 14.298 -18.635 1.00 73.25 122 LYS A CA 1
ATOM 938 C C . LYS A 1 122 ? 15.149 12.858 -18.232 1.00 73.25 122 LYS A C 1
ATOM 940 O O . LYS A 1 122 ? 16.052 12.077 -17.929 1.00 73.25 122 LYS A O 1
ATOM 945 N N . SER A 1 123 ? 13.864 12.503 -18.295 1.00 79.44 123 SER A N 1
ATOM 946 C CA . SER A 1 123 ? 13.381 11.136 -18.072 1.00 79.44 123 SER A CA 1
ATOM 947 C C . SER A 1 123 ? 14.095 10.145 -19.007 1.00 79.44 123 SER A C 1
ATOM 949 O O . SER A 1 123 ? 14.191 10.425 -20.203 1.00 79.44 123 SER A O 1
ATOM 951 N N . PRO A 1 124 ? 14.563 8.983 -18.509 1.00 84.81 124 PRO A N 1
ATOM 952 C CA . PRO A 1 124 ? 15.250 7.977 -19.325 1.00 84.81 124 PRO A CA 1
ATOM 953 C C . PRO A 1 124 ? 14.360 7.286 -20.368 1.00 84.81 124 PRO A C 1
ATOM 955 O O . PRO A 1 124 ? 14.871 6.561 -21.214 1.00 84.81 124 PRO A O 1
ATOM 958 N N . PHE A 1 125 ? 13.045 7.480 -20.296 1.00 87.44 125 PHE A N 1
ATOM 959 C CA . PHE A 1 125 ? 12.056 6.828 -21.147 1.00 87.44 125 PHE A CA 1
ATOM 960 C C . PHE A 1 125 ? 11.081 7.825 -21.775 1.00 87.44 125 PHE A C 1
ATOM 962 O O . PHE A 1 125 ? 10.882 8.940 -21.281 1.00 87.44 125 PHE A O 1
ATOM 969 N N . SER A 1 126 ? 10.456 7.392 -22.872 1.00 92.56 126 SER A N 1
ATOM 970 C CA . SER A 1 126 ? 9.496 8.184 -23.640 1.00 92.56 126 SER A CA 1
ATOM 971 C C . SER A 1 126 ? 8.250 8.544 -22.823 1.00 92.56 126 SER A C 1
ATOM 973 O O . SER A 1 126 ? 7.890 7.876 -21.851 1.00 92.56 126 SER A O 1
ATOM 975 N N . LYS A 1 127 ? 7.527 9.582 -23.262 1.00 92.81 127 LYS A N 1
ATOM 976 C CA . LYS A 1 127 ? 6.235 9.959 -22.664 1.00 92.81 127 LYS A CA 1
ATOM 977 C C . LYS A 1 127 ? 5.208 8.822 -22.744 1.00 92.81 127 LYS A C 1
ATOM 979 O O . LYS A 1 127 ? 4.427 8.650 -21.816 1.00 92.81 127 LYS A O 1
ATOM 984 N N . ALA A 1 128 ? 5.235 8.033 -23.820 1.00 94.94 128 ALA A N 1
ATOM 985 C CA . ALA A 1 128 ? 4.357 6.876 -23.977 1.00 94.94 128 ALA A CA 1
ATOM 986 C C . ALA A 1 128 ? 4.628 5.811 -22.903 1.00 94.94 128 ALA A C 1
ATOM 988 O O . ALA A 1 128 ? 3.694 5.363 -22.244 1.00 94.94 128 ALA A O 1
ATOM 989 N N . LEU A 1 129 ? 5.902 5.474 -22.664 1.00 93.44 129 LEU A N 1
ATOM 990 C CA . LEU A 1 129 ? 6.267 4.510 -21.624 1.00 93.44 129 LEU A CA 1
ATOM 991 C C . LEU A 1 129 ? 5.978 5.052 -20.218 1.00 93.44 129 LEU A C 1
ATOM 993 O O . LEU A 1 129 ? 5.525 4.305 -19.360 1.00 93.44 129 LEU A O 1
ATOM 997 N N . LYS A 1 130 ? 6.155 6.361 -19.995 1.00 93.69 130 LYS A N 1
ATOM 998 C CA . LYS A 1 130 ? 5.758 7.012 -18.738 1.00 93.69 130 LYS A CA 1
ATOM 999 C C . LYS A 1 130 ? 4.269 6.812 -18.440 1.00 93.69 130 LYS A C 1
ATOM 1001 O O . LYS A 1 130 ? 3.927 6.337 -17.365 1.00 93.69 130 LYS A O 1
ATOM 1006 N N . ASN A 1 131 ? 3.407 7.122 -19.409 1.00 95.50 131 ASN A N 1
ATOM 1007 C CA . ASN A 1 131 ? 1.963 6.949 -19.258 1.00 95.50 131 ASN A CA 1
ATOM 1008 C C . ASN A 1 131 ? 1.593 5.481 -19.001 1.00 95.50 131 ASN A C 1
ATOM 1010 O O . ASN A 1 131 ? 0.705 5.205 -18.201 1.00 95.50 131 ASN A O 1
ATOM 1014 N N . LEU A 1 132 ? 2.283 4.546 -19.661 1.00 96.25 132 LEU A N 1
ATOM 1015 C CA . LEU A 1 132 ? 2.068 3.117 -19.456 1.00 96.25 132 LEU A CA 1
ATOM 1016 C C . LEU A 1 132 ? 2.420 2.687 -18.024 1.00 96.25 132 LEU A C 1
ATOM 1018 O O . LEU A 1 132 ? 1.630 1.997 -17.388 1.00 96.25 132 LEU A O 1
ATOM 1022 N N . ILE A 1 133 ? 3.562 3.143 -17.496 1.00 95.75 133 ILE A N 1
ATOM 1023 C CA . ILE A 1 133 ? 3.966 2.898 -16.103 1.00 95.75 133 ILE A CA 1
ATOM 1024 C C . ILE A 1 133 ? 2.914 3.450 -15.131 1.00 95.75 133 ILE A C 1
ATOM 1026 O O . ILE A 1 133 ? 2.529 2.752 -14.196 1.00 95.75 133 ILE A O 1
ATOM 1030 N N . ASP A 1 134 ? 2.425 4.673 -15.362 1.00 96.50 134 ASP A N 1
ATOM 1031 C CA . ASP A 1 134 ? 1.407 5.302 -14.510 1.00 96.50 134 ASP A CA 1
ATOM 1032 C C . ASP A 1 134 ? 0.092 4.500 -14.506 1.00 96.50 134 ASP A C 1
ATOM 1034 O O . ASP A 1 134 ? -0.523 4.302 -13.455 1.00 96.50 134 ASP A O 1
ATOM 1038 N N . MET A 1 135 ? -0.333 3.996 -15.670 1.00 97.56 135 MET A N 1
ATOM 1039 C CA . MET A 1 135 ? -1.526 3.152 -15.793 1.00 97.56 135 MET A CA 1
ATOM 1040 C C . MET A 1 135 ? -1.365 1.814 -15.066 1.00 97.56 135 MET A C 1
ATOM 1042 O O . MET A 1 135 ? -2.268 1.405 -14.336 1.00 97.56 135 MET A O 1
ATOM 1046 N N . GLU A 1 136 ? -0.222 1.153 -15.234 1.00 97.50 136 GLU A N 1
ATOM 1047 C CA . GLU A 1 136 ? 0.073 -0.136 -14.602 1.00 97.50 136 GLU A CA 1
ATOM 1048 C C . GLU A 1 136 ? 0.186 -0.008 -13.078 1.00 97.50 136 GLU A C 1
ATOM 1050 O O . GLU A 1 136 ? -0.404 -0.807 -12.353 1.00 97.50 136 GLU A O 1
ATOM 1055 N N . ALA A 1 137 ? 0.853 1.035 -12.571 1.00 97.38 137 ALA A N 1
ATOM 1056 C CA . ALA A 1 137 ? 0.906 1.314 -11.136 1.00 97.38 137 ALA A CA 1
ATOM 1057 C C . ALA A 1 137 ? -0.489 1.604 -10.566 1.00 97.38 137 ALA A C 1
ATOM 1059 O O . ALA A 1 137 ? -0.858 1.046 -9.534 1.00 97.38 137 ALA A O 1
ATOM 1060 N N . LYS A 1 138 ? -1.302 2.424 -11.249 1.00 98.00 138 LYS A N 1
ATOM 1061 C CA . LYS A 1 138 ? -2.683 2.695 -10.826 1.00 98.00 138 LYS A CA 1
ATOM 1062 C C . LYS A 1 138 ? -3.518 1.416 -10.767 1.00 98.00 138 LYS A C 1
ATOM 1064 O O . LYS A 1 138 ? -4.259 1.227 -9.804 1.00 98.00 138 LYS A O 1
ATOM 1069 N N . LYS A 1 139 ? -3.398 0.552 -11.779 1.00 97.94 139 LYS A N 1
ATOM 1070 C CA . LYS A 1 139 ? -4.093 -0.738 -11.826 1.00 97.94 139 LYS A CA 1
ATOM 1071 C C . LYS A 1 139 ? -3.670 -1.631 -10.660 1.00 97.94 139 LYS A C 1
ATOM 1073 O O . LYS A 1 139 ? -4.528 -2.109 -9.935 1.00 97.94 139 LYS A O 1
ATOM 1078 N N . LEU A 1 140 ? -2.367 -1.764 -10.422 1.00 97.94 140 LEU A N 1
ATOM 1079 C CA . LEU A 1 140 ? -1.828 -2.581 -9.335 1.00 97.94 140 LEU A CA 1
ATOM 1080 C C . LEU A 1 140 ? -2.327 -2.132 -7.953 1.00 97.94 140 LEU A C 1
ATOM 1082 O O . LEU A 1 140 ? -2.674 -2.963 -7.120 1.00 97.94 140 LEU A O 1
ATOM 1086 N N . ILE A 1 141 ? -2.389 -0.818 -7.710 1.00 98.31 141 ILE A N 1
ATOM 1087 C CA . ILE A 1 141 ? -2.921 -0.262 -6.456 1.00 98.31 141 ILE A CA 1
ATOM 1088 C C . ILE A 1 141 ? -4.420 -0.537 -6.325 1.00 98.31 141 ILE A C 1
ATOM 1090 O O . ILE A 1 141 ? -4.880 -0.862 -5.234 1.00 98.31 141 ILE A O 1
ATOM 1094 N N . ALA A 1 142 ? -5.180 -0.408 -7.416 1.00 98.19 142 ALA A N 1
ATOM 1095 C CA . ALA A 1 142 ? -6.606 -0.716 -7.413 1.00 98.19 142 ALA A CA 1
ATOM 1096 C C . ALA A 1 142 ? -6.850 -2.201 -7.113 1.00 98.19 142 ALA A C 1
ATOM 1098 O O . ALA A 1 142 ? -7.653 -2.510 -6.240 1.00 98.19 142 ALA A O 1
ATOM 1099 N N . ASP A 1 143 ? -6.110 -3.101 -7.763 1.00 98.19 143 ASP A N 1
ATOM 1100 C CA . ASP A 1 143 ? -6.198 -4.548 -7.540 1.00 98.19 143 ASP A CA 1
ATOM 1101 C C . ASP A 1 143 ? -5.860 -4.908 -6.082 1.00 98.19 143 ASP A C 1
ATOM 1103 O O . ASP A 1 143 ? -6.585 -5.678 -5.451 1.00 98.19 143 ASP A O 1
ATOM 1107 N N . ALA A 1 144 ? -4.813 -4.295 -5.513 1.00 98.06 144 ALA A N 1
ATOM 1108 C CA . ALA A 1 144 ? -4.472 -4.454 -4.098 1.00 98.06 144 ALA A CA 1
ATOM 1109 C C . ALA A 1 144 ? -5.595 -3.947 -3.181 1.00 98.06 144 ALA A C 1
ATOM 1111 O O . ALA A 1 144 ? -5.968 -4.630 -2.234 1.00 98.06 144 ALA A O 1
ATOM 1112 N N . TYR A 1 145 ? -6.186 -2.786 -3.481 1.00 98.19 145 TYR A N 1
ATOM 1113 C CA . TYR A 1 145 ? -7.298 -2.243 -2.698 1.00 98.19 145 TYR A CA 1
ATOM 1114 C C . TYR A 1 145 ? -8.533 -3.151 -2.738 1.00 98.19 145 TYR A C 1
ATOM 1116 O O . TYR A 1 145 ? -9.109 -3.435 -1.690 1.00 98.19 145 TYR A O 1
ATOM 1124 N N . PHE A 1 146 ? -8.906 -3.657 -3.917 1.00 98.06 146 PHE A N 1
ATOM 1125 C CA . PHE A 1 146 ? -10.022 -4.595 -4.057 1.00 98.06 146 PHE A CA 1
ATOM 1126 C C . PHE A 1 146 ? -9.787 -5.876 -3.259 1.00 98.06 146 PHE A C 1
ATOM 1128 O O . PHE A 1 146 ? -10.694 -6.341 -2.572 1.00 98.06 146 PHE A O 1
ATOM 1135 N N . ARG A 1 147 ? -8.565 -6.421 -3.298 1.00 97.62 147 ARG A N 1
ATOM 1136 C CA . ARG A 1 147 ? -8.207 -7.588 -2.488 1.00 97.62 147 ARG A CA 1
ATOM 1137 C C . ARG A 1 147 ? -8.293 -7.288 -0.992 1.00 97.62 147 ARG A C 1
ATOM 1139 O O . ARG A 1 147 ? -8.806 -8.109 -0.241 1.00 97.62 147 ARG A O 1
ATOM 1146 N N . THR A 1 148 ? -7.830 -6.121 -0.554 1.00 97.56 148 THR A N 1
ATOM 1147 C CA . THR A 1 148 ? -7.955 -5.691 0.842 1.00 97.56 148 THR A CA 1
ATOM 1148 C C . THR A 1 148 ? -9.418 -5.590 1.280 1.00 97.56 148 THR A C 1
ATOM 1150 O O . THR A 1 148 ? -9.748 -6.028 2.378 1.00 97.56 148 THR A O 1
ATOM 1153 N N . GLU A 1 149 ? -10.303 -5.032 0.448 1.00 97.00 149 GLU A N 1
ATOM 1154 C CA . GLU A 1 149 ? -11.737 -4.970 0.760 1.00 97.00 149 GLU A CA 1
ATOM 1155 C C . GLU A 1 149 ? -12.377 -6.360 0.843 1.00 97.00 149 GLU A C 1
ATOM 1157 O O . GLU A 1 149 ? -13.198 -6.581 1.726 1.00 97.00 149 GLU A O 1
ATOM 1162 N N . ASP A 1 150 ? -11.991 -7.285 -0.039 1.00 96.75 150 ASP A N 1
ATOM 1163 C CA . ASP A 1 150 ? -12.442 -8.685 -0.034 1.00 96.75 150 ASP A CA 1
ATOM 1164 C C . ASP A 1 150 ? -12.033 -9.422 1.252 1.00 96.75 150 ASP A C 1
ATOM 1166 O O . ASP A 1 150 ? -12.825 -10.162 1.817 1.00 96.75 150 ASP A O 1
ATOM 1170 N N . ILE A 1 151 ? -10.829 -9.160 1.772 1.00 95.81 151 ILE A N 1
ATOM 1171 C CA . ILE A 1 151 ? -10.339 -9.747 3.033 1.00 95.81 151 ILE A CA 1
ATOM 1172 C C . ILE A 1 151 ? -11.098 -9.213 4.260 1.00 95.81 151 ILE A C 1
ATOM 1174 O O . ILE A 1 151 ? -11.210 -9.905 5.270 1.00 95.81 151 ILE A O 1
ATOM 1178 N N . LEU A 1 152 ? -11.568 -7.964 4.206 1.00 94.38 152 LEU A N 1
ATOM 1179 C CA . LEU A 1 152 ? -12.200 -7.275 5.337 1.00 94.38 152 LEU A CA 1
ATOM 1180 C C . LEU A 1 152 ? -13.732 -7.416 5.387 1.00 94.38 152 LEU A C 1
ATOM 1182 O O . LEU A 1 152 ? -14.340 -6.906 6.333 1.00 94.38 152 LEU A O 1
ATOM 1186 N N . ARG A 1 153 ? -14.352 -8.044 4.385 1.00 88.94 153 ARG A N 1
ATOM 1187 C CA . ARG A 1 153 ? -15.802 -8.282 4.304 1.00 88.94 153 ARG A CA 1
ATOM 1188 C C . ARG A 1 153 ? -16.164 -9.690 4.756 1.00 88.94 153 ARG A C 1
ATOM 1190 O O . ARG A 1 153 ? -17.244 -9.808 5.376 1.00 88.94 153 ARG A O 1
#

Organism: NCBI:txid116150

InterPro domains:
  IPR000642 Peptidase M41 [PF01434] (2-152)
  IPR037219 Peptidase M41-like [G3DSA:1.20.58.760] (1-153)
  IPR037219 Peptidase M41-like [SSF140990] (1-153)
  IPR050928 ATP-dependent Zinc Metalloprotease [PTHR43655] (1-152)

pLDDT: mean 88.69, std 11.11, range [53.81, 98.31]

Sequence (153 aa):
MSPGEKKIVAFHESGHALVGWLLEHTDALLKVTIVPRTNKALGFAQYTTSDQKLYSKEELFDRMCMALGGRAAEAITFNSITSGAQNDLEKVTKIAYAQVRVFGMSPTVGLLSFPDIKDREKSPFSKALKNLIDMEAKKLIADAYFRTEDILR